Protein AF-A0AAV9NVX4-F1 (afdb_monomer_lite)

pLDDT: mean 73.81, std 21.93, range [36.22, 98.12]

Sequence (97 aa):
MATDATSQPSEFEQRRATLVGEIGESLEQVLVQINALNRSLEGIIEIGNEFSSVEALWSQFESVMGRDEEGGPATGTTGGATTKADAGDAGHGGGAS

Foldseek 3Di:
DDPPPPCPDPPVRVVVVVVVVVVVVVVVVVVVVVVVVVVVVVVVVVVVVVCVVVVVVVVVVCVVVVCVVDVDDDDDDDDDDDDDDDDDDDDDDDDDD

Radius of gyration: 35.64 Å; chains: 1; bounding box: 75×35×108 Å

Secondary structure (DSSP, 8-state):
-------PPPHHHHHHHHHHHHHHHHHHHHHHHHHHHHHHHHHHHHHHHHHHHHHHHHHHHHHHHHHTT--S-------------------------

Organism: NCBI:txid1690606

Structure (mmCIF, N/CA/C/O backbone):
data_AF-A0AAV9NVX4-F1
#
_entry.id   AF-A0AAV9NVX4-F1
#
loop_
_atom_site.group_PDB
_atom_site.id
_atom_site.type_symbol
_atom_site.label_atom_id
_atom_site.label_alt_id
_atom_site.label_comp_id
_atom_site.label_asym_id
_atom_site.label_entity_id
_atom_site.label_seq_id
_atom_site.pdbx_PDB_ins_code
_atom_site.Cartn_x
_atom_site.Cartn_y
_atom_site.Cartn_z
_atom_site.occupancy
_atom_site.B_iso_or_equiv
_atom_site.auth_seq_id
_atom_site.auth_comp_id
_atom_site.auth_asym_id
_atom_site.auth_atom_id
_atom_site.pdbx_PDB_model_num
ATOM 1 N N . MET A 1 1 ? -42.876 -8.045 39.274 1.00 39.25 1 MET A N 1
ATOM 2 C CA . MET A 1 1 ? -42.035 -6.923 38.812 1.00 39.25 1 MET A CA 1
ATOM 3 C C . MET A 1 1 ? -40.625 -7.471 38.671 1.00 39.25 1 MET A C 1
ATOM 5 O O . MET A 1 1 ? -39.882 -7.488 39.640 1.00 39.25 1 MET A O 1
ATOM 9 N N . ALA A 1 2 ? -40.341 -8.099 37.526 1.00 45.72 2 ALA A N 1
ATOM 10 C CA . ALA A 1 2 ? -39.036 -8.684 37.242 1.00 45.72 2 ALA A CA 1
ATOM 11 C C . ALA A 1 2 ? -38.106 -7.540 36.843 1.00 45.72 2 ALA A C 1
ATOM 13 O O . ALA A 1 2 ? -38.411 -6.793 35.917 1.00 45.72 2 ALA A O 1
ATOM 14 N N . THR A 1 3 ? -37.042 -7.356 37.612 1.0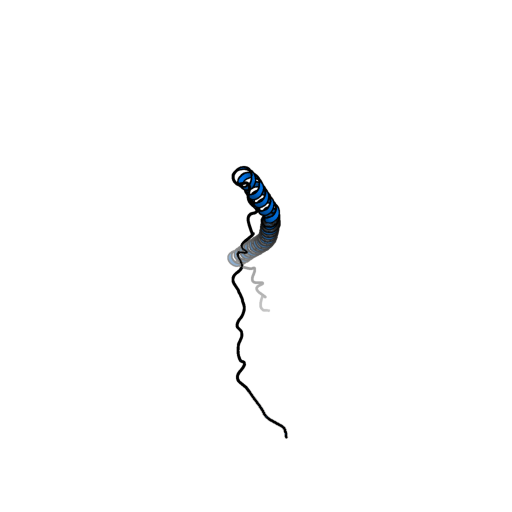0 48.94 3 THR A N 1
ATOM 15 C CA . THR A 1 3 ? -35.975 -6.413 37.308 1.00 48.94 3 THR A CA 1
ATOM 16 C C . THR A 1 3 ? -35.348 -6.834 35.989 1.00 48.94 3 THR A C 1
ATOM 18 O O . THR A 1 3 ? -34.711 -7.885 35.921 1.00 48.94 3 THR A O 1
ATOM 21 N N . ASP A 1 4 ? -35.580 -6.032 34.954 1.00 50.66 4 ASP A N 1
ATOM 22 C CA . ASP A 1 4 ? -34.825 -6.049 33.711 1.00 50.66 4 ASP A CA 1
ATOM 23 C C . ASP A 1 4 ? -33.361 -5.804 34.084 1.00 50.66 4 ASP A C 1
ATOM 25 O O . ASP A 1 4 ? -32.942 -4.684 34.382 1.00 50.66 4 ASP A O 1
ATOM 29 N N . ALA A 1 5 ? -32.612 -6.894 34.237 1.00 54.81 5 ALA A N 1
ATOM 30 C CA . ALA A 1 5 ? -31.179 -6.834 34.401 1.00 54.81 5 ALA A CA 1
ATOM 31 C C . ALA A 1 5 ? -30.645 -6.382 33.048 1.00 54.81 5 ALA A C 1
ATOM 33 O O . ALA A 1 5 ? -30.412 -7.194 32.156 1.00 54.81 5 ALA A O 1
ATOM 34 N N . THR A 1 6 ? -30.501 -5.070 32.890 1.00 54.84 6 THR A N 1
ATOM 35 C CA . THR A 1 6 ? -29.651 -4.475 31.871 1.00 54.84 6 THR A CA 1
ATOM 36 C C . THR A 1 6 ? -28.284 -5.138 32.015 1.00 54.84 6 THR A C 1
ATOM 38 O O . THR A 1 6 ? -27.507 -4.762 32.897 1.00 54.84 6 THR A O 1
ATOM 41 N N . SER A 1 7 ? -28.031 -6.189 31.230 1.00 60.31 7 SER A N 1
ATOM 42 C CA . SER A 1 7 ? -26.739 -6.860 31.144 1.00 60.31 7 SER A CA 1
ATOM 43 C C . SER A 1 7 ? -25.758 -5.842 30.594 1.00 60.31 7 SER A C 1
ATOM 45 O O . SER A 1 7 ? -25.598 -5.692 29.386 1.00 60.31 7 SER A O 1
ATOM 47 N N . GLN A 1 8 ? -25.159 -5.078 31.503 1.00 63.31 8 GLN A N 1
ATOM 48 C CA . GLN A 1 8 ? -23.970 -4.298 31.226 1.00 63.31 8 GLN A CA 1
ATOM 49 C C . GLN A 1 8 ? -22.964 -5.272 30.605 1.00 63.31 8 GLN A C 1
ATOM 51 O O . GLN A 1 8 ? -22.724 -6.329 31.204 1.00 63.31 8 GLN A O 1
ATOM 56 N N . PRO A 1 9 ? -22.438 -4.979 29.404 1.00 67.56 9 PRO A N 1
ATOM 57 C CA . PRO A 1 9 ? -21.519 -5.884 28.745 1.00 67.56 9 PRO A CA 1
ATOM 58 C C . PRO A 1 9 ? -20.349 -6.133 29.684 1.00 67.56 9 PRO A C 1
ATOM 60 O O . PRO A 1 9 ? -19.781 -5.189 30.244 1.00 67.56 9 PRO A O 1
ATOM 63 N N . SER A 1 10 ? -20.025 -7.410 29.873 1.00 87.81 10 SER A N 1
ATOM 64 C CA . SER A 1 10 ? -18.880 -7.818 30.684 1.00 87.81 10 SER A CA 1
ATOM 65 C C . SER A 1 10 ? -17.630 -7.079 30.193 1.00 87.81 10 SER A C 1
ATOM 67 O O . SER A 1 10 ? -17.492 -6.831 28.996 1.00 87.81 10 SER A O 1
ATOM 69 N N . GLU A 1 11 ? -16.691 -6.758 31.086 1.00 89.81 11 GLU A N 1
ATOM 70 C CA . GLU A 1 11 ? -15.373 -6.192 30.736 1.00 89.81 11 GLU A CA 1
ATOM 71 C C . GLU A 1 11 ? -14.724 -6.912 29.540 1.00 89.81 11 GLU A C 1
ATOM 73 O O . GLU A 1 11 ? -14.075 -6.298 28.692 1.00 89.81 11 GLU A O 1
ATOM 78 N N . PHE A 1 12 ? -14.943 -8.225 29.434 1.00 93.38 12 PHE A N 1
ATOM 79 C CA . PHE A 1 12 ? -14.499 -9.023 28.297 1.00 93.38 12 PHE A CA 1
ATOM 80 C C . PHE A 1 12 ? -15.182 -8.631 26.977 1.00 93.38 12 PHE A C 1
ATOM 82 O O . PHE A 1 12 ? -14.522 -8.527 25.947 1.00 93.38 12 PHE A O 1
ATOM 89 N N . GLU A 1 13 ? -16.496 -8.416 26.985 1.00 93.69 13 GLU A N 1
ATOM 90 C CA . GLU A 1 13 ? -17.260 -8.032 25.795 1.00 93.69 13 GLU A CA 1
ATOM 91 C C . GLU A 1 13 ? -16.907 -6.624 25.325 1.00 93.69 13 GLU A C 1
ATOM 93 O O . GLU A 1 13 ? -16.799 -6.408 24.119 1.00 93.69 13 GLU A O 1
ATOM 98 N N . GLN A 1 14 ? -16.650 -5.702 26.257 1.00 93.75 14 GLN A N 1
ATOM 99 C CA . GLN A 1 14 ? -16.183 -4.354 25.930 1.00 93.75 14 GLN A CA 1
ATOM 100 C C . GLN A 1 14 ? -14.804 -4.395 25.266 1.00 93.75 14 GLN A C 1
ATOM 102 O O . GLN A 1 14 ? -14.641 -3.867 24.170 1.00 93.75 14 GLN A O 1
ATOM 107 N N . ARG A 1 15 ? -13.834 -5.113 25.852 1.00 94.94 15 ARG A N 1
ATOM 108 C CA . ARG A 1 15 ? -12.495 -5.274 25.252 1.00 94.94 15 ARG A CA 1
ATOM 109 C C . ARG A 1 15 ? -12.539 -5.988 23.908 1.00 94.94 15 ARG A C 1
ATOM 111 O O . ARG A 1 15 ? -11.808 -5.612 22.997 1.00 94.94 15 ARG A O 1
ATOM 118 N N . ARG A 1 16 ? -13.404 -6.999 23.766 1.00 95.44 16 ARG A N 1
ATOM 119 C CA . ARG A 1 16 ? -13.627 -7.679 22.485 1.00 95.44 16 ARG A CA 1
ATOM 120 C C . ARG A 1 16 ? -14.153 -6.698 21.443 1.00 95.44 16 ARG A C 1
ATOM 122 O O . ARG A 1 16 ? -13.657 -6.708 20.326 1.00 95.44 16 ARG A O 1
ATOM 129 N N . ALA A 1 17 ? -15.133 -5.868 21.796 1.00 94.62 17 ALA A N 1
ATOM 130 C CA . ALA A 1 17 ? -15.681 -4.869 20.885 1.00 94.62 17 ALA A CA 1
ATOM 131 C C . ALA A 1 17 ? -14.618 -3.844 20.458 1.00 94.62 17 ALA A C 1
ATOM 133 O O . ALA A 1 17 ? -14.516 -3.560 19.268 1.00 94.62 17 ALA A O 1
ATOM 134 N N . THR A 1 18 ? -13.783 -3.369 21.388 1.00 96.44 18 THR A N 1
ATOM 135 C CA . THR A 1 18 ? -12.653 -2.477 21.079 1.00 96.44 18 THR A CA 1
ATOM 136 C C . THR A 1 18 ? -11.663 -3.129 20.115 1.00 96.44 18 THR A C 1
ATOM 138 O O . THR A 1 18 ? -11.400 -2.570 19.057 1.00 96.44 18 THR A O 1
ATOM 141 N N . LEU A 1 19 ? -11.187 -4.342 20.417 1.00 97.50 19 LEU A N 1
ATOM 142 C CA . LEU A 1 19 ? -10.250 -5.072 19.553 1.00 97.50 19 LEU A CA 1
ATOM 143 C C . LEU A 1 19 ? -10.831 -5.353 18.164 1.00 97.50 19 LEU A C 1
ATOM 145 O O . LEU A 1 19 ? -10.123 -5.262 17.170 1.00 97.50 19 LEU A O 1
ATOM 149 N N . VAL A 1 20 ? -12.117 -5.697 18.075 1.00 97.62 20 VAL A N 1
ATOM 150 C CA . VAL A 1 20 ? -12.784 -5.911 16.782 1.00 97.62 20 VAL A CA 1
ATOM 151 C C . VAL A 1 20 ? -12.872 -4.606 15.987 1.00 97.62 20 VAL A C 1
ATOM 153 O O . VAL A 1 20 ? -12.675 -4.638 14.774 1.00 97.62 20 VAL A O 1
ATOM 156 N N . GLY A 1 21 ? -13.117 -3.476 16.654 1.00 97.56 21 GLY A N 1
ATOM 157 C CA . GLY A 1 21 ? -13.063 -2.149 16.038 1.00 97.56 21 GLY A CA 1
ATOM 158 C C . GLY A 1 21 ? -11.674 -1.827 15.485 1.00 97.56 21 GLY A C 1
ATOM 159 O O . GLY A 1 21 ? -11.547 -1.531 14.301 1.00 97.56 21 GLY A O 1
ATOM 160 N N . GLU A 1 22 ? -10.631 -1.996 16.301 1.00 97.88 22 GLU A N 1
ATOM 161 C CA . GLU A 1 22 ? -9.233 -1.778 15.897 1.00 97.88 22 GLU A CA 1
ATOM 162 C C . GLU A 1 22 ? -8.817 -2.687 14.728 1.00 97.88 22 GLU A C 1
ATOM 164 O O . GLU A 1 22 ? -8.158 -2.244 13.787 1.00 97.88 22 GLU A O 1
ATOM 169 N N . ILE A 1 23 ? -9.237 -3.960 14.744 1.00 97.69 23 ILE A N 1
ATOM 170 C CA . ILE A 1 23 ? -9.010 -4.881 13.624 1.00 97.69 23 ILE A CA 1
ATOM 171 C C . ILE A 1 23 ? -9.715 -4.363 12.366 1.00 97.69 23 ILE A C 1
ATOM 173 O O . ILE A 1 23 ? -9.101 -4.357 11.300 1.00 97.69 23 ILE A O 1
ATOM 177 N N . GLY A 1 24 ? -10.965 -3.908 12.479 1.00 97.94 24 GLY A N 1
ATOM 178 C CA . GLY A 1 24 ? -11.715 -3.319 11.369 1.00 97.94 24 GLY A CA 1
ATOM 179 C C . GLY A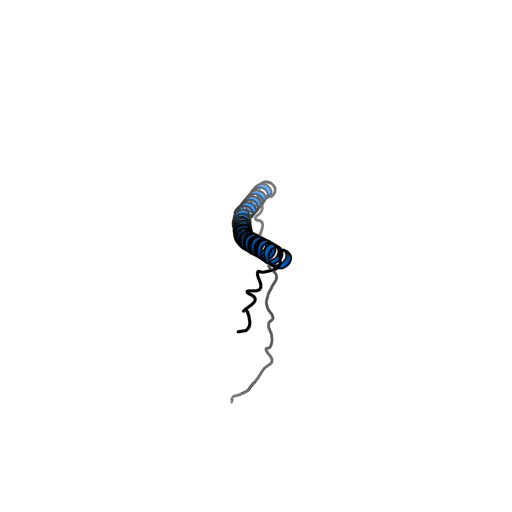 1 24 ? -10.981 -2.138 10.734 1.00 97.94 24 GLY A C 1
ATOM 180 O O . GLY A 1 24 ? -10.712 -2.162 9.533 1.00 97.94 24 GLY A O 1
ATOM 181 N N . GLU A 1 25 ? -10.562 -1.171 11.549 1.00 97.88 25 GLU A N 1
ATOM 182 C CA . GLU A 1 25 ? -9.786 -0.006 11.102 1.00 97.88 25 GLU A CA 1
ATOM 183 C C . GLU A 1 25 ? -8.463 -0.421 10.437 1.00 97.88 25 GLU A C 1
ATOM 185 O O . GLU A 1 25 ? -8.105 0.077 9.366 1.00 97.88 25 GLU A O 1
ATOM 190 N N . SER A 1 26 ? -7.752 -1.395 11.017 1.00 97.50 26 SER A N 1
ATOM 191 C CA . SER A 1 26 ? -6.500 -1.900 10.441 1.00 97.50 26 SER A CA 1
ATOM 192 C C . SER A 1 26 ? -6.706 -2.569 9.076 1.00 97.50 26 SER A C 1
ATOM 194 O O . SER A 1 26 ? -5.875 -2.417 8.179 1.00 97.50 26 SER A O 1
ATOM 196 N N . LEU A 1 27 ? -7.826 -3.272 8.881 1.00 97.56 27 LEU A N 1
ATOM 197 C CA . LEU A 1 27 ? -8.153 -3.920 7.613 1.00 97.56 27 LEU A CA 1
ATOM 198 C C . LEU A 1 27 ? -8.542 -2.898 6.545 1.00 97.56 27 LEU A C 1
ATOM 200 O O . LEU A 1 27 ? -8.121 -3.037 5.397 1.00 97.56 27 LEU A O 1
ATOM 204 N N . GLU A 1 28 ? -9.275 -1.846 6.907 1.00 97.56 28 GLU A N 1
ATOM 205 C CA . GLU A 1 28 ? -9.554 -0.728 6.000 1.00 97.56 28 GLU A CA 1
ATOM 206 C C . GLU A 1 28 ? -8.260 -0.052 5.537 1.00 97.56 28 GLU A C 1
ATOM 208 O O . GLU A 1 28 ? -8.071 0.181 4.339 1.00 97.56 28 GLU A O 1
ATOM 213 N N . GLN A 1 29 ? -7.318 0.175 6.458 1.00 97.81 29 GLN A N 1
ATOM 214 C CA . GLN A 1 29 ? -5.995 0.704 6.129 1.00 97.81 29 GLN A CA 1
ATOM 215 C C . GLN A 1 29 ? -5.256 -0.204 5.132 1.00 97.81 29 GLN A C 1
ATOM 217 O O . GLN A 1 29 ? -4.696 0.287 4.149 1.00 97.81 29 GLN A O 1
ATOM 222 N N . VAL A 1 30 ? -5.276 -1.524 5.346 1.00 97.94 30 VAL A N 1
ATOM 223 C CA . VAL A 1 30 ? -4.657 -2.500 4.433 1.00 97.94 30 VAL A CA 1
ATOM 224 C C . VAL A 1 30 ? -5.318 -2.464 3.052 1.00 97.94 30 VAL A C 1
ATOM 226 O O . VAL A 1 30 ? -4.615 -2.481 2.043 1.00 97.94 30 VAL A O 1
ATOM 229 N N . LEU A 1 31 ? -6.647 -2.350 2.969 1.00 97.81 31 LEU A N 1
ATOM 230 C CA . LEU A 1 31 ? -7.354 -2.232 1.687 1.00 97.81 31 LEU A CA 1
ATOM 231 C C . LEU A 1 31 ? -6.946 -0.965 0.923 1.00 97.81 31 LEU A C 1
ATOM 233 O O . LEU A 1 31 ? -6.709 -1.015 -0.287 1.00 97.81 31 LEU A O 1
ATOM 237 N N . VAL A 1 32 ? -6.808 0.164 1.622 1.00 98.12 32 VAL A N 1
ATOM 238 C CA . VAL A 1 32 ? -6.296 1.409 1.029 1.00 98.12 32 VAL A CA 1
ATOM 239 C C . VAL A 1 32 ? -4.861 1.222 0.531 1.00 98.12 32 VAL A C 1
ATOM 241 O O . VAL A 1 32 ? -4.545 1.623 -0.591 1.00 98.12 32 VAL A O 1
ATOM 244 N N . GLN A 1 33 ? -4.003 0.572 1.320 1.00 97.50 33 GLN A N 1
ATOM 245 C CA . GLN A 1 33 ? -2.616 0.291 0.939 1.00 97.50 33 GLN A CA 1
ATOM 246 C C . GLN A 1 33 ? -2.519 -0.623 -0.289 1.00 97.50 33 GLN A C 1
ATOM 248 O O . GLN A 1 33 ? -1.702 -0.361 -1.168 1.00 97.50 33 GLN A O 1
ATOM 253 N N . ILE A 1 34 ? -3.365 -1.650 -0.398 1.00 97.75 34 ILE A N 1
ATOM 254 C CA . ILE A 1 34 ? -3.400 -2.547 -1.565 1.00 97.75 34 ILE A CA 1
ATOM 255 C C . ILE A 1 34 ? -3.811 -1.783 -2.825 1.00 97.75 34 ILE A C 1
ATOM 257 O O . ILE A 1 34 ? -3.190 -1.950 -3.874 1.00 97.75 34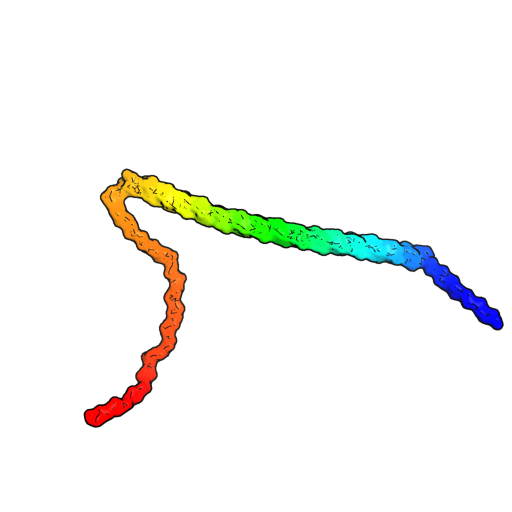 ILE A O 1
ATOM 261 N N . ASN A 1 35 ? -4.812 -0.907 -2.731 1.00 96.31 35 ASN A N 1
ATOM 262 C CA . ASN A 1 35 ? -5.217 -0.075 -3.864 1.00 96.31 35 ASN A CA 1
ATOM 263 C C . ASN A 1 35 ? -4.104 0.894 -4.295 1.00 96.31 35 ASN A C 1
ATOM 265 O O . ASN A 1 35 ? -3.882 1.090 -5.490 1.00 96.31 35 ASN A O 1
ATOM 269 N N . ALA A 1 36 ? -3.372 1.474 -3.339 1.00 96.69 36 ALA A N 1
ATOM 270 C CA . ALA A 1 36 ? -2.212 2.312 -3.638 1.00 96.69 36 ALA A CA 1
ATOM 271 C C . ALA A 1 36 ? -1.078 1.508 -4.299 1.00 96.69 36 ALA A C 1
ATOM 273 O O . ALA A 1 36 ? -0.501 1.956 -5.290 1.00 96.69 36 ALA A O 1
ATOM 274 N N . LEU A 1 37 ? -0.798 0.303 -3.793 1.00 96.94 37 LEU A N 1
ATOM 275 C CA . LEU A 1 37 ? 0.190 -0.609 -4.364 1.00 96.94 37 LEU A CA 1
ATOM 276 C C . LEU A 1 37 ? -0.164 -0.978 -5.806 1.00 96.94 37 LEU A C 1
ATOM 278 O O . LEU A 1 37 ? 0.703 -0.935 -6.674 1.00 96.94 37 LEU A O 1
ATOM 282 N N . ASN A 1 38 ? -1.426 -1.300 -6.079 1.00 96.81 38 ASN A N 1
ATOM 283 C CA . ASN A 1 38 ? -1.877 -1.651 -7.421 1.00 96.81 38 ASN A CA 1
ATOM 284 C C . ASN A 1 38 ? -1.599 -0.513 -8.423 1.00 96.81 38 ASN A C 1
ATOM 286 O O . ASN A 1 38 ? -0.938 -0.747 -9.431 1.00 96.81 38 ASN A O 1
ATOM 290 N N . ARG A 1 39 ? -1.941 0.734 -8.073 1.00 96.88 39 ARG A N 1
ATOM 291 C CA . ARG A 1 39 ? -1.601 1.903 -8.904 1.00 96.88 39 ARG A CA 1
ATOM 292 C C . ARG A 1 39 ? -0.100 2.093 -9.089 1.00 96.88 39 ARG A C 1
ATOM 294 O O . ARG A 1 39 ? 0.340 2.500 -10.159 1.00 96.88 39 ARG A O 1
ATOM 301 N N . SER A 1 40 ? 0.695 1.812 -8.056 1.00 95.56 40 SER A N 1
ATOM 302 C CA . SER A 1 40 ? 2.153 1.887 -8.177 1.00 95.56 40 SER A CA 1
ATOM 303 C C . SER A 1 40 ? 2.702 0.843 -9.155 1.00 95.56 40 SER A C 1
ATOM 305 O O . SER A 1 40 ? 3.602 1.156 -9.926 1.00 95.56 40 SER A O 1
ATOM 307 N N . LEU A 1 41 ? 2.131 -0.368 -9.177 1.00 96.81 41 LEU A N 1
ATOM 308 C CA . LEU A 1 41 ? 2.512 -1.417 -10.122 1.00 96.81 41 LEU A CA 1
ATOM 309 C C . LEU A 1 41 ? 2.093 -1.067 -11.548 1.00 96.81 41 LEU A C 1
ATOM 311 O O . LEU A 1 41 ? 2.897 -1.235 -12.459 1.00 96.81 41 LEU A O 1
ATOM 315 N N . GLU A 1 42 ? 0.881 -0.544 -11.739 1.00 95.31 42 GLU A N 1
ATOM 316 C CA . GLU A 1 42 ? 0.429 -0.039 -13.040 1.00 95.31 42 GLU A CA 1
ATOM 317 C C . GLU A 1 42 ? 1.375 1.048 -13.567 1.00 95.31 42 GLU A C 1
ATOM 319 O O . GLU A 1 42 ? 1.836 0.948 -14.702 1.00 95.31 42 GLU A O 1
ATOM 324 N N . GLY A 1 43 ? 1.764 2.009 -12.721 1.00 94.44 43 GLY A N 1
ATOM 325 C CA . GLY A 1 43 ? 2.734 3.043 -13.090 1.00 94.44 43 GLY A CA 1
ATOM 326 C C . GLY A 1 43 ? 4.120 2.486 -13.435 1.00 94.44 43 GLY A C 1
ATOM 327 O O . GLY A 1 43 ? 4.746 2.936 -14.390 1.00 94.44 43 GLY A O 1
ATOM 328 N N . ILE A 1 44 ? 4.605 1.470 -12.712 1.00 92.69 44 ILE A N 1
ATOM 329 C CA . ILE A 1 44 ? 5.883 0.811 -13.039 1.00 92.69 44 ILE A CA 1
ATOM 330 C C . ILE A 1 44 ? 5.795 0.056 -14.373 1.00 92.69 44 ILE A C 1
ATOM 332 O O . ILE A 1 44 ? 6.752 0.086 -15.143 1.00 92.69 44 ILE A O 1
ATOM 336 N N . ILE A 1 45 ? 4.676 -0.613 -14.662 1.00 88.94 45 ILE A N 1
ATOM 337 C CA . ILE A 1 45 ? 4.460 -1.311 -15.939 1.00 88.94 45 ILE A CA 1
ATOM 338 C C . ILE A 1 45 ? 4.419 -0.307 -17.095 1.00 88.94 45 ILE A C 1
ATOM 340 O O . ILE A 1 45 ? 5.021 -0.556 -18.139 1.00 88.94 45 ILE A O 1
ATOM 344 N N . GLU A 1 46 ? 3.752 0.831 -16.905 1.00 91.50 46 GLU A N 1
ATOM 345 C CA . GLU A 1 46 ? 3.701 1.915 -17.886 1.00 91.50 46 GLU A CA 1
ATOM 346 C C . GLU A 1 46 ? 5.105 2.452 -18.197 1.00 91.50 46 GLU A C 1
ATOM 348 O O . GLU A 1 46 ? 5.515 2.437 -19.357 1.00 91.50 46 GLU A O 1
ATOM 353 N N . ILE A 1 47 ? 5.896 2.780 -17.169 1.00 86.44 47 ILE A N 1
ATOM 354 C CA . ILE A 1 47 ? 7.307 3.181 -17.325 1.00 86.44 47 ILE A CA 1
ATOM 355 C C . ILE A 1 47 ? 8.131 2.061 -17.988 1.00 86.44 47 ILE A C 1
ATOM 357 O O . ILE A 1 47 ? 8.997 2.318 -18.823 1.00 86.44 47 ILE A O 1
ATOM 361 N N . GLY A 1 48 ? 7.854 0.799 -17.654 1.00 85.62 48 GLY A N 1
ATOM 362 C CA . GLY A 1 48 ? 8.467 -0.371 -18.284 1.00 85.62 48 GLY A CA 1
ATOM 363 C C . GLY A 1 48 ? 8.261 -0.407 -19.801 1.00 85.62 48 GLY A C 1
ATOM 364 O O . GLY A 1 48 ? 9.206 -0.669 -20.544 1.00 85.62 48 GLY A O 1
ATOM 365 N N . ASN A 1 49 ? 7.053 -0.082 -20.268 1.00 86.38 49 ASN A N 1
ATOM 366 C CA . ASN A 1 49 ? 6.750 0.006 -21.696 1.00 86.38 49 ASN A CA 1
ATOM 367 C C . ASN A 1 49 ? 7.495 1.160 -22.378 1.00 86.38 49 ASN A C 1
ATOM 369 O O . ASN A 1 49 ? 7.910 1.024 -23.531 1.00 86.38 49 ASN A O 1
ATOM 373 N N . GLU A 1 50 ? 7.726 2.273 -21.680 1.00 86.00 50 GLU A N 1
ATOM 374 C CA . GLU A 1 50 ? 8.492 3.401 -22.224 1.00 86.00 50 GLU A CA 1
ATOM 375 C C . GLU A 1 50 ? 9.955 3.028 -22.524 1.00 86.00 50 GLU A C 1
ATOM 377 O O . GLU A 1 50 ? 10.549 3.567 -23.464 1.00 86.00 50 GLU A O 1
ATOM 382 N N . PHE A 1 51 ? 10.525 2.034 -21.832 1.00 85.88 51 PHE A N 1
ATOM 383 C CA . PHE A 1 51 ? 11.866 1.524 -22.140 1.00 85.88 51 PHE A CA 1
ATOM 384 C C . PHE A 1 51 ? 11.956 0.720 -23.447 1.00 85.88 51 PHE A C 1
ATOM 386 O O . PHE A 1 51 ? 13.059 0.573 -23.973 1.00 85.88 51 PHE A O 1
ATOM 393 N N . SER A 1 52 ? 10.838 0.287 -24.044 1.00 81.81 52 SER A N 1
ATOM 394 C CA . SER A 1 52 ? 10.847 -0.311 -25.393 1.00 81.81 52 SER A CA 1
ATOM 395 C C . SER A 1 52 ? 11.373 0.676 -26.446 1.00 81.81 52 SER A C 1
ATOM 397 O O . SER A 1 52 ? 12.098 0.300 -27.368 1.00 81.81 52 SER A O 1
ATOM 399 N N . SER A 1 53 ? 11.093 1.973 -26.272 1.00 83.00 53 SER A N 1
ATOM 400 C CA . SER A 1 53 ? 11.654 3.018 -27.138 1.00 83.00 53 SER A CA 1
ATOM 401 C C . SER A 1 53 ? 13.178 3.129 -27.003 1.00 83.00 53 SER A C 1
ATOM 403 O O . SER A 1 53 ? 13.876 3.358 -27.990 1.00 83.00 53 SER A O 1
ATOM 405 N N . VAL A 1 54 ? 13.707 2.899 -25.797 1.00 84.75 54 VAL A N 1
ATOM 406 C CA . VAL A 1 54 ? 15.147 2.893 -25.514 1.00 84.75 54 VAL A CA 1
ATOM 407 C C . VAL A 1 54 ? 15.806 1.657 -26.127 1.00 84.75 54 VAL A C 1
ATOM 409 O O . VAL A 1 54 ? 16.855 1.780 -26.752 1.00 84.75 54 VAL A O 1
ATOM 412 N N . GLU A 1 55 ? 15.176 0.487 -26.037 1.00 84.94 55 GLU A N 1
ATOM 413 C CA . GLU A 1 55 ? 15.629 -0.737 -26.713 1.00 84.94 55 GLU A CA 1
ATOM 414 C C . GLU A 1 55 ? 15.729 -0.546 -28.237 1.00 84.94 55 GLU A C 1
ATOM 416 O O . GLU A 1 55 ? 16.747 -0.881 -28.845 1.00 84.94 55 GLU A O 1
ATOM 421 N N . ALA A 1 56 ? 14.725 0.083 -28.857 1.00 86.12 56 ALA A N 1
A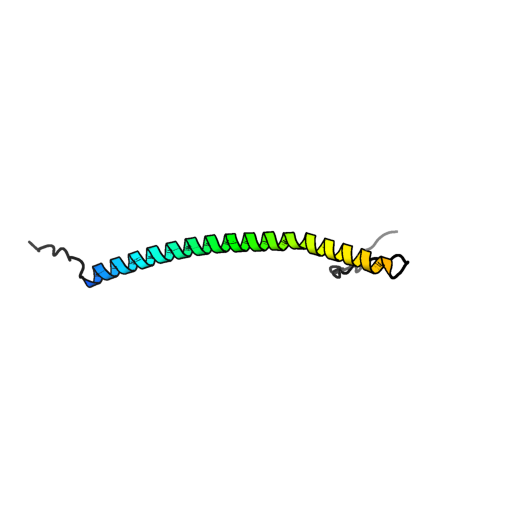TOM 422 C CA . ALA A 1 56 ? 14.744 0.389 -30.287 1.00 86.12 56 ALA A CA 1
ATOM 423 C C . ALA A 1 56 ? 15.872 1.363 -30.681 1.00 86.12 56 ALA A C 1
ATOM 425 O O . ALA A 1 56 ? 16.406 1.281 -31.791 1.00 86.12 56 ALA A O 1
ATOM 426 N N . LEU A 1 57 ? 16.246 2.290 -29.793 1.00 85.31 57 LEU A N 1
ATOM 427 C CA . LEU A 1 57 ? 17.383 3.189 -30.005 1.00 85.31 57 LEU A CA 1
ATOM 428 C C . LEU A 1 57 ? 18.718 2.451 -29.892 1.00 85.31 57 LEU A C 1
ATOM 430 O O . LEU A 1 57 ? 19.600 2.684 -30.717 1.00 85.31 57 LEU A O 1
ATOM 434 N N . TRP A 1 58 ? 18.861 1.531 -28.937 1.00 87.69 58 TRP A N 1
ATOM 435 C CA . TRP A 1 58 ? 20.054 0.686 -28.843 1.00 87.69 58 TRP A CA 1
ATOM 436 C C . TRP A 1 58 ? 20.193 -0.243 -30.048 1.00 87.69 58 TRP A C 1
ATOM 438 O O . TRP A 1 58 ? 21.292 -0.371 -30.576 1.00 87.69 58 TRP A O 1
ATOM 448 N N . SER A 1 59 ? 19.091 -0.802 -30.552 1.00 84.75 59 SER A N 1
ATOM 449 C CA . SER A 1 59 ? 19.094 -1.597 -31.786 1.00 84.75 59 SER A CA 1
ATOM 450 C C . SER A 1 59 ? 19.505 -0.767 -33.011 1.00 84.75 59 SER A C 1
ATOM 452 O O . SER A 1 59 ? 20.289 -1.219 -33.845 1.00 84.75 59 SER A O 1
ATOM 454 N N . GLN A 1 60 ? 19.040 0.482 -33.109 1.00 82.94 60 GLN A N 1
ATOM 455 C CA . GLN A 1 60 ? 19.496 1.405 -34.153 1.00 82.94 60 GLN A CA 1
ATOM 456 C C . GLN A 1 60 ? 20.976 1.754 -34.004 1.00 82.94 60 GLN A C 1
ATOM 458 O O . GLN A 1 60 ? 21.690 1.798 -35.002 1.00 82.94 60 GLN A O 1
ATOM 463 N N . PHE A 1 61 ? 21.447 1.980 -32.779 1.00 82.88 61 PHE A N 1
ATOM 464 C CA . PHE A 1 61 ? 22.853 2.250 -32.512 1.00 82.88 61 PHE A CA 1
ATOM 465 C C . PHE A 1 61 ? 23.739 1.054 -32.880 1.00 82.88 61 PHE A C 1
ATOM 467 O O . PHE A 1 61 ? 24.727 1.233 -33.584 1.00 82.88 61 PHE A O 1
ATOM 474 N N . GLU A 1 62 ? 23.360 -0.164 -32.488 1.00 81.31 62 GLU A N 1
ATOM 475 C CA . GLU A 1 62 ? 24.041 -1.399 -32.892 1.00 81.31 62 GLU A CA 1
ATOM 476 C C . GLU A 1 62 ? 24.046 -1.553 -34.416 1.00 81.31 62 GLU A C 1
ATOM 478 O O . GLU A 1 62 ? 25.086 -1.835 -35.005 1.00 81.31 62 GLU A O 1
ATOM 483 N N . SER A 1 63 ? 22.914 -1.285 -35.075 1.00 80.88 63 SER A N 1
ATOM 484 C CA . SER A 1 63 ? 22.835 -1.300 -36.535 1.00 80.88 63 SER A CA 1
ATOM 485 C C . SER A 1 63 ? 23.796 -0.291 -37.167 1.00 80.88 63 SER A C 1
ATOM 487 O O . SER A 1 63 ? 24.430 -0.617 -38.162 1.00 80.88 63 SER A O 1
ATOM 489 N N . VAL A 1 64 ? 23.943 0.914 -36.611 1.00 77.38 64 VAL A N 1
ATOM 490 C CA . VAL A 1 64 ? 24.869 1.935 -37.130 1.00 77.38 64 VAL A CA 1
ATOM 491 C C . VAL A 1 64 ? 26.328 1.541 -36.881 1.00 77.38 64 VAL A C 1
ATOM 493 O O . VAL A 1 64 ? 27.122 1.577 -37.814 1.00 77.38 64 VAL A O 1
ATOM 496 N N . MET A 1 65 ? 26.664 1.079 -35.676 1.00 75.88 65 MET A N 1
ATOM 497 C CA . MET A 1 65 ? 28.027 0.662 -35.325 1.00 75.88 65 MET A CA 1
ATOM 498 C C . MET A 1 65 ? 28.469 -0.605 -36.075 1.00 75.88 65 MET A C 1
ATOM 500 O O . MET A 1 65 ? 29.638 -0.730 -36.423 1.00 75.88 65 MET A O 1
ATOM 504 N N . GLY A 1 66 ? 27.549 -1.529 -36.368 1.00 66.69 66 GLY A N 1
ATOM 505 C CA . GLY A 1 66 ? 27.825 -2.725 -37.173 1.00 66.69 66 GLY A CA 1
ATOM 506 C C . GLY A 1 66 ? 27.915 -2.453 -38.680 1.00 66.69 66 GLY A C 1
ATOM 507 O O . GLY A 1 66 ? 28.540 -3.220 -39.407 1.00 66.69 66 GLY A O 1
ATOM 508 N N . ARG A 1 67 ? 27.328 -1.350 -39.168 1.00 60.44 67 ARG A N 1
ATOM 509 C CA . ARG A 1 67 ? 27.390 -0.943 -40.586 1.00 60.44 67 ARG A CA 1
ATOM 510 C C . ARG A 1 67 ? 28.696 -0.252 -40.965 1.00 60.44 67 ARG A C 1
ATOM 512 O O . ARG A 1 67 ? 29.026 -0.238 -42.148 1.00 60.44 67 ARG A O 1
ATOM 519 N N . ASP A 1 68 ? 29.425 0.292 -39.994 1.00 56.75 68 ASP A N 1
ATOM 520 C CA . ASP A 1 68 ? 30.731 0.913 -40.234 1.00 56.75 68 ASP A CA 1
ATOM 521 C C . ASP A 1 68 ? 31.857 -0.129 -40.416 1.00 56.75 68 ASP A C 1
ATOM 523 O O . ASP A 1 68 ? 32.878 0.188 -41.027 1.00 56.75 68 ASP A O 1
ATOM 527 N N . GLU A 1 69 ? 31.670 -1.382 -39.968 1.00 56.94 69 GLU A N 1
ATOM 528 C CA . GLU A 1 69 ? 32.669 -2.456 -40.137 1.00 56.94 69 GLU A CA 1
ATOM 529 C C . GLU A 1 69 ? 32.467 -3.320 -41.397 1.00 56.94 69 GLU A C 1
ATOM 531 O O . GLU A 1 69 ? 33.445 -3.820 -41.955 1.00 56.94 69 GLU A O 1
ATOM 536 N N . GLU A 1 70 ? 31.245 -3.445 -41.925 1.00 52.41 70 GLU A N 1
ATOM 537 C CA . GLU A 1 70 ? 30.980 -4.166 -43.178 1.00 52.41 70 GLU A CA 1
ATOM 538 C C . GLU A 1 70 ? 30.185 -3.301 -44.165 1.00 52.41 70 GLU A C 1
ATOM 540 O O . GLU A 1 70 ? 28.977 -3.104 -44.048 1.00 52.41 70 GLU A O 1
ATOM 545 N N . GLY A 1 71 ? 30.869 -2.813 -45.203 1.00 47.84 71 GLY A N 1
ATOM 546 C CA . GLY A 1 71 ? 30.269 -2.109 -46.338 1.00 47.84 71 GLY A CA 1
ATOM 547 C C . GLY A 1 71 ? 29.394 -3.003 -47.230 1.00 47.84 71 GLY A C 1
ATOM 548 O O . GLY A 1 71 ? 29.719 -3.217 -48.398 1.00 47.84 71 GLY A O 1
ATOM 549 N N . GLY A 1 72 ? 28.269 -3.504 -46.713 1.00 46.22 72 GLY A N 1
ATOM 550 C CA . GLY A 1 72 ? 27.280 -4.282 -47.463 1.00 46.22 72 GLY A CA 1
ATOM 551 C C . GLY A 1 72 ? 25.875 -4.199 -46.845 1.00 46.22 72 GLY A C 1
ATOM 552 O O . GLY A 1 72 ? 25.739 -4.133 -45.626 1.00 46.22 72 GLY A O 1
ATOM 553 N N . PRO A 1 73 ? 24.793 -4.170 -47.650 1.00 47.22 73 PRO A N 1
ATOM 554 C CA . PRO A 1 73 ? 23.440 -3.998 -47.131 1.00 47.22 73 PRO A CA 1
ATOM 555 C C . PRO A 1 73 ? 22.976 -5.257 -46.383 1.00 47.22 73 PRO A C 1
ATOM 557 O O . PRO A 1 73 ? 22.685 -6.284 -46.996 1.00 47.22 73 PRO A O 1
ATOM 560 N N . ALA A 1 74 ? 22.856 -5.165 -45.057 1.00 51.69 74 ALA A N 1
ATOM 561 C CA . ALA A 1 74 ? 22.238 -6.199 -44.237 1.00 51.69 74 ALA A CA 1
ATOM 562 C C . ALA A 1 74 ? 20.725 -6.264 -44.521 1.00 51.69 74 ALA A C 1
ATOM 564 O O . ALA A 1 74 ? 19.951 -5.384 -44.142 1.00 51.69 74 ALA A O 1
ATOM 565 N N . THR A 1 75 ? 20.312 -7.321 -45.222 1.00 46.81 75 THR A N 1
ATOM 566 C CA . THR A 1 75 ? 18.915 -7.758 -45.313 1.00 46.81 75 THR A CA 1
ATOM 567 C C . THR A 1 75 ? 18.422 -8.107 -43.912 1.00 46.81 75 THR A C 1
ATOM 569 O O . THR A 1 75 ? 18.949 -9.012 -43.267 1.00 46.81 75 THR A O 1
ATOM 572 N N . GLY A 1 76 ? 17.406 -7.382 -43.443 1.00 55.78 76 GLY A N 1
ATOM 573 C CA . GLY A 1 76 ? 16.682 -7.708 -42.223 1.00 55.78 76 GLY A CA 1
ATOM 574 C C . GLY A 1 76 ? 15.933 -9.027 -42.388 1.00 55.78 76 GLY A C 1
ATOM 575 O O . GLY A 1 76 ? 14.889 -9.070 -43.034 1.00 55.78 76 GLY A O 1
ATOM 576 N N . THR A 1 77 ? 16.455 -10.094 -41.787 1.00 40.00 77 THR A N 1
ATOM 577 C CA . THR A 1 77 ? 15.689 -11.321 -41.561 1.00 40.00 77 THR A CA 1
ATO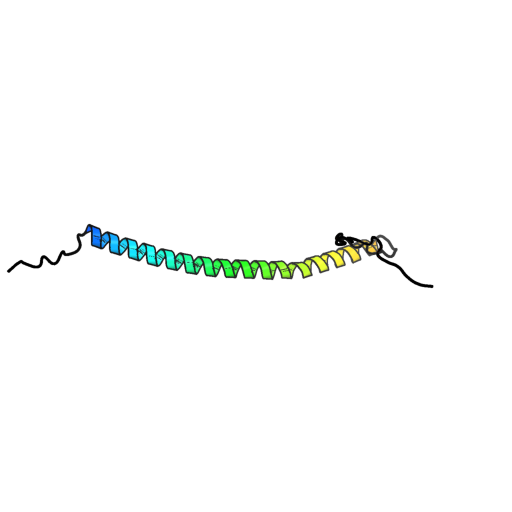M 578 C C . THR A 1 77 ? 14.876 -11.156 -40.285 1.00 40.00 77 THR A C 1
ATOM 580 O O . THR A 1 77 ? 15.388 -11.114 -39.170 1.00 40.00 77 THR A O 1
ATOM 583 N N . THR A 1 78 ? 13.577 -11.032 -40.513 1.00 44.09 78 THR A N 1
ATOM 584 C CA . THR A 1 78 ? 12.466 -11.005 -39.572 1.00 44.09 78 THR A CA 1
ATOM 585 C C . THR A 1 78 ? 12.488 -12.215 -38.631 1.00 44.09 78 THR A C 1
ATOM 587 O O . THR A 1 78 ? 12.290 -13.351 -39.058 1.00 44.09 78 THR A O 1
ATOM 590 N N . GLY A 1 79 ? 12.670 -11.973 -37.332 1.00 48.59 79 GLY A N 1
ATOM 591 C CA . GLY A 1 79 ? 12.282 -12.909 -36.280 1.00 48.59 79 GLY A CA 1
ATOM 592 C C . GLY A 1 79 ? 10.788 -12.761 -35.995 1.00 48.59 79 GLY A C 1
ATOM 593 O O . GLY A 1 79 ? 10.360 -11.738 -35.473 1.00 48.59 79 GLY A O 1
ATOM 594 N N . GLY A 1 80 ? 9.988 -13.761 -36.369 1.00 36.22 80 GLY A N 1
ATOM 595 C CA . GLY A 1 80 ? 8.538 -13.740 -36.168 1.00 36.22 80 GLY A CA 1
ATOM 596 C C . GLY A 1 80 ? 7.850 -14.992 -36.702 1.00 36.22 80 GLY A C 1
ATOM 597 O O . GLY A 1 80 ? 7.080 -14.929 -37.655 1.00 36.22 80 GLY A O 1
ATOM 598 N N . ALA A 1 81 ? 8.145 -16.148 -36.107 1.00 48.28 81 ALA A N 1
ATOM 599 C CA . ALA A 1 81 ? 7.369 -17.361 -36.322 1.00 48.28 81 ALA A CA 1
ATOM 600 C C . ALA A 1 81 ? 5.978 -17.214 -35.680 1.00 48.28 81 ALA A C 1
ATOM 602 O O . ALA A 1 81 ? 5.883 -17.009 -34.473 1.00 48.28 81 ALA A O 1
ATOM 603 N N . THR A 1 82 ? 4.915 -17.315 -36.485 1.00 40.16 82 THR A N 1
ATOM 604 C CA . THR A 1 82 ? 3.607 -17.940 -36.168 1.00 40.16 82 THR A CA 1
ATOM 605 C C . THR A 1 82 ? 2.663 -17.779 -37.368 1.00 40.16 82 THR A C 1
ATOM 607 O O . THR A 1 82 ? 1.783 -16.923 -37.392 1.00 40.16 82 THR A O 1
ATOM 610 N N . THR A 1 83 ? 2.805 -18.632 -38.387 1.00 39.00 83 THR A N 1
ATOM 611 C CA . THR A 1 83 ? 1.702 -18.869 -39.327 1.00 39.00 83 THR A CA 1
ATOM 612 C C . THR A 1 83 ? 0.762 -19.907 -38.727 1.00 39.00 83 THR A C 1
ATOM 614 O O . THR A 1 83 ? 1.059 -21.092 -38.589 1.00 39.00 83 THR A O 1
ATOM 617 N N . LYS A 1 84 ? -0.378 -19.377 -38.296 1.00 44.88 84 LYS A N 1
ATOM 618 C CA . LYS A 1 84 ? -1.606 -20.056 -37.900 1.00 44.88 84 LYS A CA 1
ATOM 619 C C . LYS A 1 84 ? -2.030 -21.088 -38.956 1.00 44.88 84 LYS A C 1
ATOM 621 O O . LYS A 1 84 ? -1.942 -20.826 -40.149 1.00 44.88 84 LYS A O 1
ATOM 626 N N . ALA A 1 85 ? -2.488 -22.232 -38.453 1.00 47.06 85 ALA A N 1
ATOM 627 C CA . ALA A 1 85 ? -2.938 -23.421 -39.164 1.00 47.06 85 ALA A CA 1
ATOM 628 C C . ALA A 1 85 ? -3.784 -23.147 -40.420 1.00 47.06 85 ALA A C 1
ATOM 630 O O . ALA A 1 85 ? -4.837 -22.515 -40.332 1.00 47.06 85 ALA A O 1
ATOM 631 N N . ASP A 1 86 ? -3.349 -23.710 -41.549 1.00 38.59 86 ASP A N 1
ATOM 632 C CA . ASP A 1 86 ? -4.204 -23.997 -42.698 1.00 38.59 86 ASP A CA 1
ATOM 633 C C . ASP A 1 86 ? -4.829 -25.380 -42.483 1.00 38.59 86 ASP A C 1
ATOM 635 O O . ASP A 1 86 ? -4.150 -26.410 -42.475 1.00 38.59 86 ASP A O 1
ATOM 639 N N . ALA A 1 87 ? -6.125 -25.375 -42.191 1.00 53.00 87 ALA A N 1
ATOM 640 C CA . ALA A 1 87 ? -6.946 -26.559 -42.055 1.00 53.00 87 ALA A CA 1
ATOM 641 C C . ALA A 1 87 ? -7.924 -26.601 -43.232 1.00 53.00 87 ALA A C 1
ATOM 643 O O . ALA A 1 87 ? -8.863 -25.812 -43.277 1.00 53.00 87 ALA A O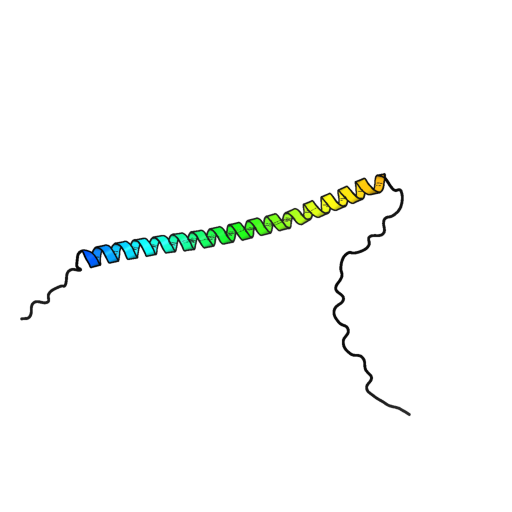 1
ATOM 644 N N . GLY A 1 88 ? -7.733 -27.590 -44.107 1.00 46.47 88 GLY A N 1
ATOM 645 C CA . GLY A 1 88 ? -8.807 -28.229 -44.864 1.00 46.47 88 GLY A CA 1
ATOM 646 C C . GLY A 1 88 ? -9.126 -27.644 -46.237 1.00 46.47 88 GLY A C 1
ATOM 647 O O . GLY A 1 88 ? -10.110 -26.929 -46.381 1.00 46.47 88 GLY A O 1
ATOM 648 N N . ASP A 1 89 ? -8.413 -28.106 -47.266 1.00 47.75 89 ASP A N 1
ATOM 649 C CA . ASP A 1 89 ? -8.972 -28.221 -48.615 1.00 47.75 89 ASP A CA 1
ATOM 650 C C . ASP A 1 89 ? -8.901 -29.683 -49.075 1.00 47.75 89 ASP A C 1
ATOM 652 O O . ASP A 1 89 ? -7.849 -30.214 -49.428 1.00 47.75 89 ASP A O 1
ATOM 656 N N . ALA A 1 90 ? -10.046 -30.358 -49.001 1.00 50.94 90 ALA A N 1
ATOM 657 C CA . ALA A 1 90 ? -10.291 -31.630 -49.662 1.00 50.94 90 ALA A CA 1
ATOM 658 C C . ALA A 1 90 ? -11.689 -31.577 -50.290 1.00 50.94 90 ALA A C 1
ATOM 660 O O . ALA A 1 90 ? -12.674 -32.022 -49.706 1.00 50.94 90 ALA A O 1
ATOM 661 N N . GLY A 1 91 ? -11.735 -30.963 -51.474 1.00 48.19 91 GLY A N 1
ATOM 662 C CA . GLY A 1 91 ? -12.550 -31.329 -52.634 1.00 48.19 91 GLY A CA 1
ATOM 663 C C . GLY A 1 91 ? -13.995 -31.774 -52.402 1.00 48.19 91 GLY A C 1
ATOM 664 O O . GLY A 1 91 ? -14.263 -32.936 -52.091 1.00 48.19 91 GLY A O 1
ATOM 665 N N . HIS A 1 92 ? -14.940 -30.893 -52.740 1.00 41.66 92 HIS A N 1
ATOM 666 C CA . HIS A 1 92 ? -16.333 -31.264 -52.975 1.00 41.66 92 HIS A CA 1
ATOM 667 C C . HIS A 1 92 ? -16.872 -30.669 -54.285 1.00 41.66 92 HIS A C 1
ATOM 669 O O . HIS A 1 92 ? -16.924 -29.452 -54.416 1.00 41.66 92 HIS A O 1
ATOM 675 N N . GLY A 1 93 ? -17.341 -31.554 -55.183 1.00 43.31 93 GLY A N 1
ATOM 676 C CA . GLY A 1 93 ? -18.326 -31.306 -56.257 1.00 43.31 93 GLY A CA 1
ATOM 677 C C . GLY A 1 93 ? -17.827 -30.478 -57.452 1.00 43.31 93 GLY A C 1
ATOM 678 O O . GLY A 1 93 ? -17.178 -29.465 -57.281 1.00 43.31 93 GLY A O 1
ATOM 679 N N . GLY A 1 94 ? -18.067 -30.813 -58.718 1.00 46.53 94 GLY A N 1
ATOM 680 C CA . GLY A 1 94 ? -19.175 -31.558 -59.308 1.00 46.53 94 GLY A CA 1
ATOM 681 C C . GLY A 1 94 ? -19.891 -30.659 -60.330 1.00 46.53 94 GLY A C 1
ATOM 682 O O . GLY A 1 94 ? -20.396 -29.606 -59.959 1.00 46.53 94 GLY A O 1
ATOM 683 N N . GLY A 1 95 ? -19.969 -31.106 -61.590 1.00 49.03 95 GLY A N 1
ATOM 684 C CA . GLY A 1 95 ? -20.731 -30.476 -62.684 1.00 49.03 95 GLY A CA 1
ATOM 685 C C . GLY A 1 95 ? -19.900 -29.503 -63.536 1.00 49.03 95 GLY A C 1
ATOM 686 O O . GLY A 1 95 ? -19.064 -28.790 -63.009 1.00 49.03 95 GLY A O 1
ATOM 687 N N . ALA A 1 96 ? -20.054 -29.404 -64.853 1.00 50.56 96 ALA A N 1
ATOM 688 C CA . ALA A 1 96 ? -21.152 -29.833 -65.699 1.00 50.56 96 ALA A CA 1
ATOM 689 C C . ALA A 1 96 ? -20.704 -29.902 -67.173 1.00 50.56 96 ALA A C 1
ATOM 691 O O . ALA A 1 96 ? -19.871 -29.101 -67.592 1.00 50.56 96 ALA A O 1
ATOM 692 N N . SER A 1 97 ? -21.390 -30.793 -67.899 1.00 48.31 97 SER A N 1
ATOM 693 C CA . SER A 1 97 ? -21.657 -30.795 -69.350 1.00 48.31 97 SER A CA 1
ATOM 694 C C . SER A 1 97 ? -20.539 -31.175 -70.317 1.00 48.31 97 SER A C 1
ATOM 696 O O . SER A 1 97 ? -19.560 -30.417 -70.462 1.00 48.31 97 SER A O 1
#

InterPro domains:
  IPR013958 DASH complex subunit Dad1 [PF08649] (12-65)
  IPR013958 DASH complex subunit Dad1 [PTHR28025] (4-77)